Protein AF-A0A3D0HJB9-F1 (afdb_monomer)

Sequence (64 aa):
MPLQKFAEHFQAPWPNGRGTSYEIASQTPGVAGWTWRVAIAPVIEDCDFSHFENIHRQLLIISG

Nearest PDB structures (foldseek):
  1yll-assembly1_C  TM=7.732E-01  e=3.187E-02  Pseudomonas aeruginosa PAO1

Secondary structure (DSSP, 8-state):
-----GGGSEEEE-TTSS-EEEEEEESSTT-S--S-EEEE----S--PPPP-TT----------

Mean predicted aligned error: 3.11 Å

Solvent-accessible surface area (backbone atoms only — not comparable to full-atom values): 4626 Å² total; per-residue (Å²): 132,86,88,83,56,79,92,75,38,52,77,46,70,41,95,85,72,72,42,47,35,34,39,74,48,45,78,45,76,99,49,87,90,55,92,50,75,44,67,50,65,68,78,86,61,96,71,86,77,84,84,60,85,98,56,90,84,86,86,77,89,87,77,133

Foldseek 3Di:
DDDDDQVPFDWAQDPVNQWIKGWPDFPDHPDPDTLDTDIDIDRPDDDDDDDDPPHDDDDDDPDD

Structure (mmCIF, N/CA/C/O backbone):
data_AF-A0A3D0HJB9-F1
#
_entry.id   AF-A0A3D0HJB9-F1
#
loop_
_atom_site.group_PDB
_atom_site.id
_atom_site.type_symbol
_atom_site.label_atom_id
_atom_site.label_alt_id
_atom_site.label_comp_id
_atom_site.label_asym_id
_atom_site.label_entity_id
_atom_site.label_seq_id
_atom_site.pdbx_PDB_ins_code
_atom_site.Cartn_x
_atom_site.Cartn_y
_atom_site.Cartn_z
_atom_site.occupancy
_atom_site.B_iso_or_equiv
_atom_site.auth_seq_id
_atom_site.auth_comp_id
_atom_site.auth_asym_id
_atom_site.auth_atom_id
_atom_site.pdbx_PDB_model_num
ATOM 1 N N . MET A 1 1 ? -24.267 0.831 2.579 1.00 64.69 1 MET A N 1
ATOM 2 C CA . MET A 1 1 ? -22.870 0.695 2.118 1.00 64.69 1 MET A CA 1
ATOM 3 C C . MET A 1 1 ? -22.544 1.940 1.309 1.00 64.69 1 MET A C 1
ATOM 5 O O . MET A 1 1 ? -23.280 2.198 0.363 1.00 64.69 1 MET A O 1
ATOM 9 N N . PRO A 1 2 ? -21.581 2.775 1.729 1.00 83.94 2 PRO A N 1
ATOM 10 C CA . PRO A 1 2 ? -21.256 3.996 1.000 1.00 83.94 2 PRO A CA 1
ATOM 11 C C . PRO A 1 2 ? -20.594 3.652 -0.338 1.00 83.94 2 PRO A C 1
ATOM 13 O O . PRO A 1 2 ? -19.774 2.737 -0.412 1.00 83.94 2 PRO A O 1
ATOM 16 N N . LEU A 1 3 ? -20.955 4.387 -1.388 1.00 90.56 3 LEU A N 1
ATOM 17 C CA . LEU A 1 3 ? -20.191 4.402 -2.630 1.00 90.56 3 LEU A CA 1
ATOM 18 C C . LEU A 1 3 ? -18.910 5.198 -2.378 1.00 90.56 3 LEU A C 1
ATOM 20 O O . LEU A 1 3 ? -18.995 6.338 -1.928 1.00 90.56 3 LEU A O 1
ATOM 24 N N . GLN A 1 4 ? -17.755 4.618 -2.689 1.00 91.88 4 GLN A N 1
ATOM 25 C CA . GLN A 1 4 ? -16.486 5.335 -2.638 1.00 91.88 4 GLN A CA 1
ATOM 26 C C . 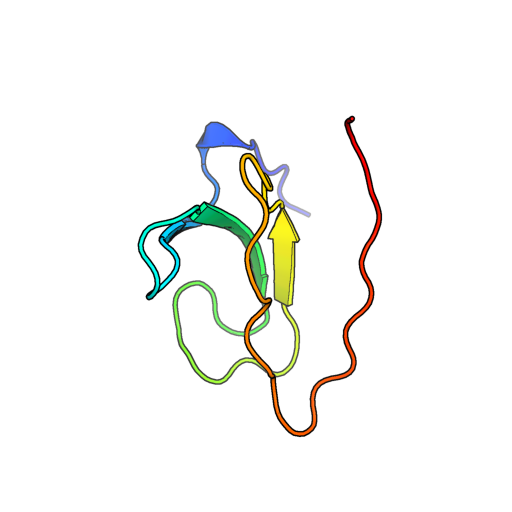GLN A 1 4 ? -16.003 5.691 -4.037 1.00 91.88 4 GLN A C 1
ATOM 28 O O . GLN A 1 4 ? -16.039 4.865 -4.953 1.00 91.88 4 GLN A O 1
ATOM 33 N N . LYS A 1 5 ? -15.550 6.934 -4.196 1.00 94.06 5 LYS A N 1
ATOM 34 C CA . LYS A 1 5 ? -14.913 7.407 -5.421 1.00 94.06 5 LYS A CA 1
ATOM 35 C C . LYS A 1 5 ? -13.410 7.431 -5.219 1.00 94.06 5 LYS A C 1
ATOM 37 O O . LYS A 1 5 ? -12.929 7.924 -4.207 1.00 94.06 5 LYS A O 1
ATOM 42 N N . PHE A 1 6 ? -12.672 7.004 -6.240 1.00 93.94 6 PHE A N 1
ATOM 43 C CA . PHE A 1 6 ? -11.211 6.953 -6.191 1.00 93.94 6 PHE A CA 1
ATOM 44 C C . PHE A 1 6 ? -10.562 8.277 -5.753 1.00 93.94 6 PHE A C 1
ATOM 46 O O . PHE A 1 6 ? -9.646 8.273 -4.939 1.00 93.94 6 PHE A O 1
ATOM 53 N N . ALA A 1 7 ? -11.073 9.410 -6.247 1.00 94.25 7 ALA A N 1
ATOM 54 C CA . ALA A 1 7 ? -10.552 10.740 -5.924 1.00 94.25 7 ALA A CA 1
ATOM 55 C 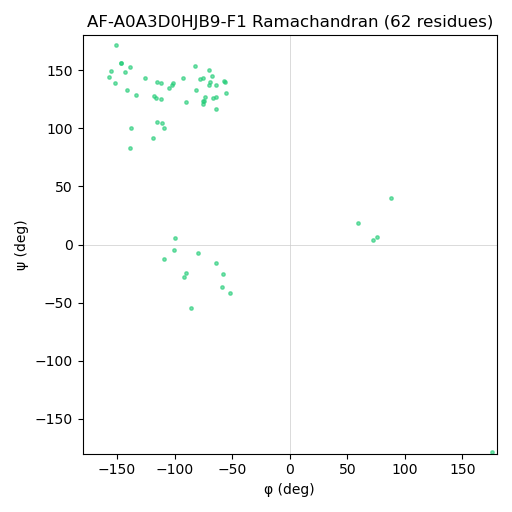C . ALA A 1 7 ? -10.691 11.134 -4.438 1.00 94.25 7 ALA A C 1
ATOM 57 O O . ALA A 1 7 ? -10.045 12.081 -4.001 1.00 94.25 7 ALA A O 1
ATOM 58 N N . GLU A 1 8 ? -11.530 10.430 -3.678 1.00 92.69 8 GLU A N 1
ATOM 59 C CA . GLU A 1 8 ? -11.809 10.694 -2.263 1.00 92.69 8 GLU A CA 1
ATOM 60 C C . GLU A 1 8 ? -11.031 9.743 -1.332 1.00 92.69 8 GLU A C 1
ATOM 62 O O . GLU A 1 8 ? -11.090 9.892 -0.112 1.00 92.69 8 GLU A O 1
ATOM 67 N N . HIS A 1 9 ? -10.295 8.767 -1.880 1.00 93.56 9 HIS A N 1
ATOM 68 C CA . HIS A 1 9 ? -9.505 7.825 -1.089 1.00 93.56 9 HIS A CA 1
ATOM 69 C C . HIS A 1 9 ? -8.326 8.510 -0.390 1.00 93.56 9 HIS A C 1
ATOM 71 O O . HIS A 1 9 ? -7.679 9.409 -0.937 1.00 93.56 9 HIS A O 1
ATOM 77 N N . PHE A 1 10 ? -8.005 8.031 0.814 1.00 91.94 10 PHE A N 1
ATOM 78 C CA . PHE A 1 10 ? -6.869 8.540 1.573 1.00 91.94 10 PHE A CA 1
ATOM 79 C C . PHE A 1 10 ? -5.556 8.188 0.867 1.00 91.94 10 PHE A C 1
ATOM 81 O O . PHE A 1 10 ? -5.288 7.022 0.565 1.00 91.94 10 PHE A O 1
ATOM 88 N N . GLN A 1 11 ? -4.734 9.205 0.613 1.00 94.88 11 GLN A N 1
ATOM 89 C CA . GLN A 1 11 ? -3.441 9.054 -0.045 1.00 94.88 11 GLN A CA 1
ATOM 90 C C . GLN A 1 11 ? -2.354 8.813 1.000 1.00 94.88 11 GLN A C 1
ATOM 92 O O . GLN A 1 11 ? -2.132 9.639 1.882 1.00 94.88 11 GLN A O 1
ATOM 97 N N . ALA A 1 12 ? -1.650 7.695 0.866 1.00 93.12 12 ALA A N 1
ATOM 98 C CA . ALA A 1 12 ? -0.545 7.294 1.722 1.00 93.12 12 ALA A CA 1
ATOM 99 C C . ALA A 1 12 ? 0.738 7.165 0.881 1.00 93.12 12 ALA A C 1
ATOM 101 O O . ALA A 1 12 ? 0.989 6.093 0.312 1.00 93.12 12 ALA A O 1
ATOM 102 N N . PRO A 1 13 ? 1.541 8.241 0.768 1.00 95.12 13 PRO A N 1
ATOM 103 C CA . PRO A 1 13 ? 2.847 8.190 0.120 1.00 95.12 13 PRO A CA 1
ATOM 104 C C . PRO A 1 13 ? 3.746 7.139 0.772 1.00 95.12 13 PRO A C 1
ATOM 106 O O . PRO A 1 13 ? 3.748 6.978 1.996 1.00 95.12 13 PRO A O 1
ATOM 109 N N . TRP A 1 14 ? 4.508 6.406 -0.034 1.00 95.06 14 TRP A N 1
ATOM 110 C CA . TRP A 1 14 ? 5.407 5.382 0.484 1.00 95.06 14 TRP A CA 1
ATOM 111 C C . TRP A 1 14 ? 6.645 6.018 1.126 1.00 95.06 14 TRP A C 1
ATOM 113 O O . TRP A 1 14 ? 7.177 6.988 0.584 1.00 95.06 14 TRP A O 1
ATOM 123 N N . PRO A 1 15 ? 7.180 5.452 2.225 1.00 93.94 15 PRO A N 1
ATOM 124 C CA . PRO A 1 15 ? 8.380 5.983 2.877 1.00 9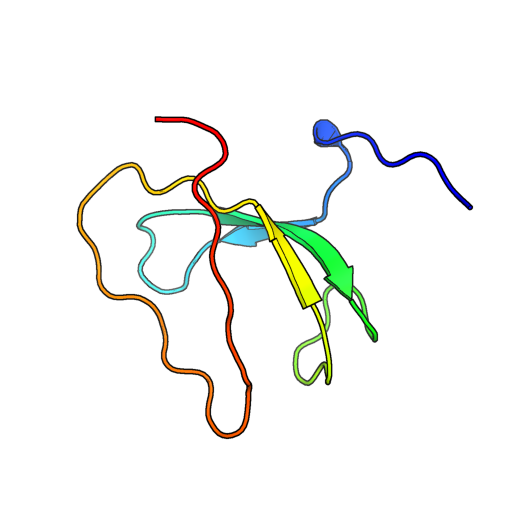3.94 15 PRO A CA 1
ATOM 125 C C . PRO A 1 15 ? 9.620 6.066 1.976 1.00 93.94 15 PRO A C 1
ATOM 127 O O . PRO A 1 15 ? 10.499 6.881 2.226 1.00 93.94 15 PRO A O 1
ATOM 130 N N . ASN A 1 16 ? 9.702 5.234 0.932 1.00 94.88 16 ASN A N 1
ATOM 131 C CA . ASN A 1 16 ? 10.802 5.264 -0.035 1.00 94.88 16 ASN A CA 1
ATOM 132 C C . ASN A 1 16 ? 10.658 6.376 -1.097 1.00 94.88 16 ASN A C 1
ATOM 134 O O . ASN A 1 16 ? 11.583 6.572 -1.876 1.00 94.88 16 ASN A O 1
ATOM 138 N N . GLY A 1 17 ? 9.524 7.086 -1.142 1.00 96.06 17 GLY A N 1
ATOM 139 C CA . GLY A 1 17 ? 9.251 8.164 -2.098 1.00 96.06 17 GLY A CA 1
ATOM 140 C C . GLY A 1 17 ? 8.912 7.710 -3.523 1.00 96.06 17 GLY A C 1
ATOM 141 O O . GLY A 1 17 ? 8.771 8.556 -4.399 1.00 96.06 17 GLY A O 1
ATOM 142 N N . ARG A 1 18 ? 8.767 6.402 -3.765 1.00 96.62 18 ARG A N 1
ATOM 143 C CA . ARG A 1 18 ? 8.662 5.805 -5.114 1.00 96.62 18 ARG A CA 1
ATOM 144 C C . ARG A 1 18 ? 7.231 5.489 -5.554 1.00 96.62 18 ARG A C 1
ATOM 146 O O . ARG A 1 18 ? 7.007 4.883 -6.597 1.00 96.62 18 ARG A O 1
ATOM 153 N N . GLY A 1 19 ? 6.245 5.878 -4.751 1.00 96.50 19 GLY A N 1
ATOM 154 C CA . GLY A 1 19 ? 4.840 5.651 -5.057 1.00 96.50 19 GLY A CA 1
ATOM 155 C C . GLY A 1 19 ? 3.903 6.087 -3.941 1.00 96.50 19 GLY A C 1
ATOM 156 O O . GLY A 1 19 ? 4.321 6.609 -2.905 1.00 96.50 19 GLY A O 1
ATOM 157 N N . THR A 1 20 ? 2.615 5.855 -4.177 1.00 96.75 20 THR A N 1
ATOM 158 C CA . THR A 1 20 ? 1.523 6.226 -3.275 1.00 96.75 20 THR A CA 1
ATOM 159 C C . THR A 1 20 ? 0.480 5.122 -3.276 1.00 96.75 20 THR A C 1
ATOM 161 O O . THR A 1 20 ? 0.054 4.659 -4.331 1.00 96.75 20 THR A O 1
ATOM 164 N N . SER A 1 21 ? 0.034 4.720 -2.089 1.00 95.81 21 SER A N 1
ATOM 165 C CA . SER A 1 21 ? -1.149 3.875 -1.939 1.00 95.81 21 SER A CA 1
ATOM 166 C C . SER A 1 21 ? -2.389 4.737 -1.727 1.00 95.81 21 SER A C 1
ATOM 168 O O . SER A 1 21 ? -2.339 5.739 -1.020 1.00 95.81 21 SER A O 1
ATOM 170 N N . TYR A 1 22 ? -3.514 4.313 -2.288 1.00 96.31 22 TYR A N 1
ATOM 171 C CA . TYR A 1 22 ? -4.830 4.919 -2.116 1.00 96.31 22 TYR A CA 1
ATOM 172 C C . TYR A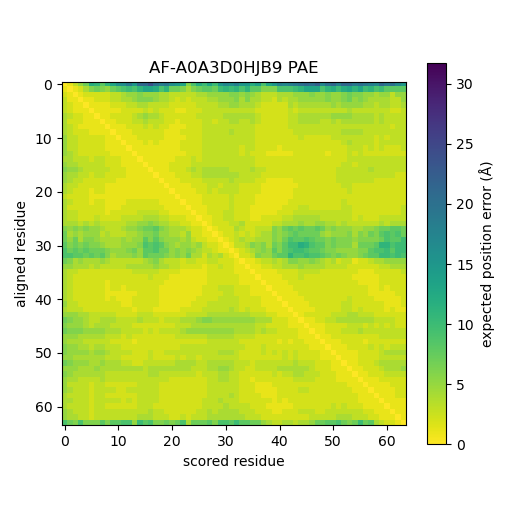 1 22 ? -5.687 3.958 -1.298 1.00 96.31 22 TYR A C 1
ATOM 174 O O . TYR A 1 22 ? -6.098 2.905 -1.792 1.00 96.31 22 TYR A O 1
ATOM 182 N N . GLU A 1 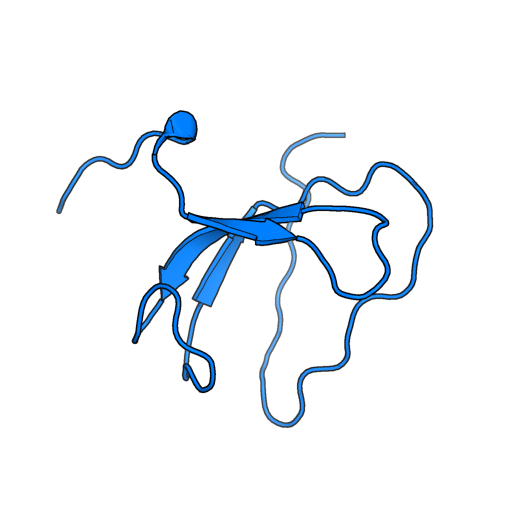23 ? -5.895 4.274 -0.024 1.00 94.81 23 GLU A N 1
ATOM 183 C CA . GLU A 1 23 ? -6.666 3.433 0.887 1.00 94.81 23 GLU A CA 1
ATOM 184 C C . GLU A 1 23 ? -8.165 3.549 0.594 1.00 94.81 23 GLU A C 1
ATOM 186 O O . GLU A 1 23 ? -8.730 4.641 0.631 1.00 94.81 23 GLU A O 1
ATOM 191 N N . ILE A 1 24 ? -8.794 2.403 0.323 1.00 93.56 24 ILE A N 1
ATOM 192 C CA . ILE A 1 24 ? -10.238 2.283 0.098 1.00 93.56 24 ILE A CA 1
ATOM 193 C C . ILE A 1 24 ? -10.928 2.127 1.458 1.00 93.56 24 ILE A C 1
ATOM 195 O O . ILE A 1 24 ? -11.826 2.873 1.838 1.00 93.56 24 ILE A O 1
ATOM 199 N N . ALA A 1 25 ? -10.495 1.141 2.241 1.00 92.44 25 ALA A N 1
ATOM 200 C CA . ALA A 1 25 ? -11.075 0.878 3.548 1.00 92.44 25 ALA A CA 1
ATOM 201 C C . ALA A 1 25 ? -10.076 0.173 4.462 1.00 92.44 25 ALA A C 1
ATOM 203 O O . 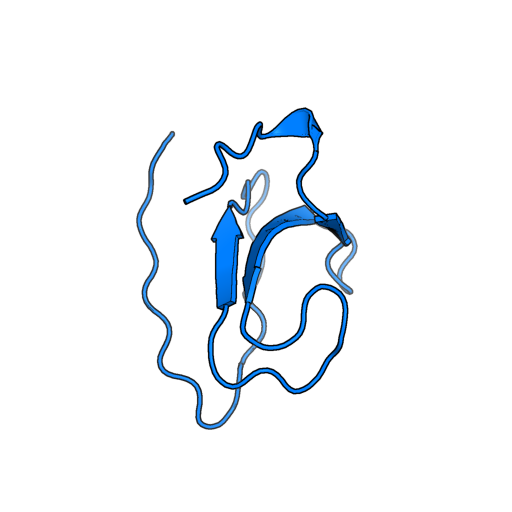ALA A 1 25 ? -9.260 -0.633 4.011 1.00 92.44 25 ALA A O 1
ATOM 204 N N . SER A 1 26 ? -10.192 0.425 5.758 1.00 93.31 26 SER A N 1
ATOM 205 C CA . SER A 1 26 ? -9.486 -0.301 6.809 1.00 93.31 26 SER A CA 1
ATOM 206 C C . SER A 1 26 ? -10.315 -0.297 8.090 1.00 93.31 26 SER A C 1
ATOM 208 O O . SER A 1 26 ? -11.330 0.399 8.190 1.00 93.31 26 SER A O 1
ATOM 210 N N . GLN A 1 27 ? -9.878 -1.066 9.088 1.00 93.81 27 GLN A N 1
ATOM 211 C CA . GLN A 1 27 ? -10.483 -1.032 10.421 1.00 93.81 27 GLN A CA 1
ATOM 212 C C . GLN A 1 27 ? -10.412 0.369 11.058 1.00 93.81 27 GLN A C 1
ATOM 214 O O . GLN A 1 27 ? -11.332 0.770 11.768 1.00 93.81 27 GLN A O 1
ATOM 219 N N . THR A 1 28 ? -9.315 1.090 10.817 1.00 89.00 28 THR A N 1
ATOM 220 C CA . THR A 1 28 ? -9.004 2.401 11.404 1.00 89.00 28 THR A CA 1
ATOM 221 C C . THR A 1 28 ? -8.407 3.313 10.324 1.00 89.00 28 THR A C 1
ATOM 223 O O . THR A 1 28 ? -7.179 3.406 10.219 1.00 89.00 28 THR A O 1
ATOM 226 N N . PRO A 1 29 ? -9.252 3.965 9.502 1.00 86.12 29 PRO A N 1
ATOM 227 C CA . PRO A 1 29 ? -8.798 4.747 8.354 1.00 86.12 29 PRO A CA 1
ATOM 228 C C . PRO A 1 29 ? -7.778 5.826 8.714 1.00 86.12 29 PRO A C 1
ATOM 230 O O . PRO A 1 29 ? -7.995 6.608 9.638 1.00 86.12 29 PRO A O 1
ATOM 233 N N . GLY A 1 30 ? -6.664 5.869 7.978 1.00 81.75 30 GLY A N 1
ATOM 234 C CA . GLY A 1 30 ? -5.592 6.856 8.172 1.00 81.75 30 GLY A CA 1
ATOM 235 C C . GLY A 1 30 ? -4.735 6.656 9.430 1.00 81.75 30 GLY A C 1
ATOM 236 O O . GLY A 1 30 ? -3.852 7.470 9.696 1.00 81.75 30 GLY A O 1
ATOM 237 N N . VAL A 1 31 ? -4.957 5.584 10.198 1.00 85.69 31 VAL A N 1
ATOM 238 C CA . VAL A 1 31 ? -4.212 5.280 11.427 1.00 85.69 31 VAL A CA 1
ATOM 239 C C . VAL A 1 31 ? -3.349 4.035 11.219 1.00 85.69 31 VAL A C 1
ATOM 241 O O . VAL A 1 31 ? -3.770 3.047 10.615 1.00 85.69 31 VAL A O 1
ATOM 244 N N . ALA A 1 32 ? -2.118 4.068 11.732 1.00 78.81 32 ALA A N 1
ATOM 245 C CA . ALA A 1 32 ? -1.260 2.887 11.786 1.00 78.81 32 ALA A CA 1
ATOM 246 C C . ALA A 1 32 ? -1.793 1.862 12.809 1.00 78.81 32 ALA A C 1
ATOM 248 O O . ALA A 1 32 ? -2.385 2.237 13.814 1.00 78.81 32 ALA A O 1
ATOM 249 N N . GLY A 1 33 ? -1.547 0.567 12.588 1.00 83.25 33 GLY A N 1
ATOM 250 C CA . GLY A 1 33 ? -2.003 -0.487 13.510 1.00 83.25 33 GLY A CA 1
ATOM 251 C C . GLY A 1 33 ? -3.420 -1.007 13.234 1.00 83.25 33 GLY A C 1
ATOM 252 O O . GLY A 1 33 ? -4.183 -1.261 14.160 1.00 83.25 33 GLY A O 1
ATOM 253 N N . TRP A 1 34 ? -3.771 -1.175 11.960 1.00 90.44 34 TRP A N 1
ATOM 254 C CA . TRP A 1 34 ? -4.992 -1.849 11.508 1.00 90.44 34 TRP A CA 1
ATOM 255 C C . TRP A 1 34 ? -4.823 -3.381 11.493 1.00 90.44 34 TRP A C 1
ATOM 257 O O . TRP A 1 34 ? -3.717 -3.879 11.290 1.00 90.44 34 TRP A O 1
ATOM 267 N N . THR A 1 35 ? -5.918 -4.143 11.636 1.00 93.19 35 THR A N 1
ATOM 268 C CA . THR A 1 35 ? -5.902 -5.611 11.411 1.00 93.19 35 THR A CA 1
ATOM 269 C C . THR A 1 35 ? -6.227 -6.003 9.969 1.00 93.19 35 THR A C 1
ATOM 271 O O . THR A 1 35 ? -5.793 -7.051 9.499 1.00 93.19 35 THR A O 1
ATOM 274 N N . TRP A 1 36 ? -6.943 -5.143 9.236 1.00 95.00 36 TRP A N 1
ATOM 275 C CA . TRP A 1 36 ? -7.202 -5.297 7.806 1.00 95.00 36 TRP A CA 1
ATOM 276 C C . TRP A 1 36 ? -7.201 -3.943 7.087 1.00 95.00 36 TRP A C 1
ATOM 278 O O . TRP A 1 36 ? -7.596 -2.920 7.654 1.00 95.00 36 TRP A O 1
ATOM 288 N N . ARG A 1 37 ? -6.771 -3.955 5.820 1.00 95.19 37 ARG A N 1
ATOM 289 C CA . ARG A 1 37 ? -6.758 -2.800 4.917 1.00 95.19 37 ARG A CA 1
ATOM 290 C C . ARG A 1 37 ? -6.891 -3.257 3.467 1.00 95.19 37 ARG A C 1
ATOM 292 O O . ARG A 1 37 ? -6.232 -4.209 3.057 1.00 95.19 37 ARG A O 1
ATOM 299 N N . VAL A 1 38 ? -7.676 -2.522 2.687 1.00 95.50 38 VAL A N 1
ATOM 300 C CA . VA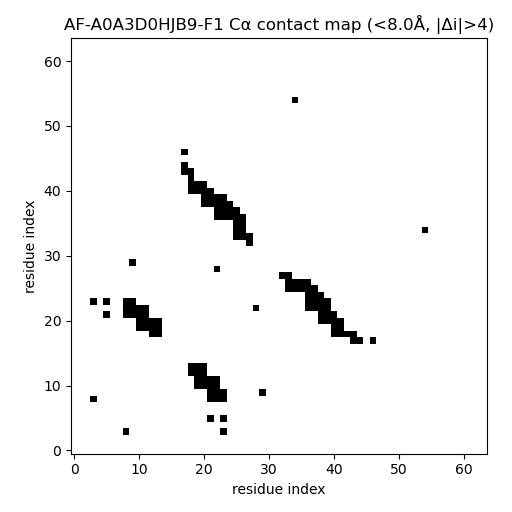L A 1 38 ? -7.793 -2.644 1.231 1.00 95.50 38 VAL A CA 1
ATOM 301 C C . VAL A 1 38 ? -7.334 -1.333 0.599 1.00 95.50 38 VAL A C 1
ATOM 303 O O . VAL A 1 38 ? -7.800 -0.257 0.977 1.00 95.50 38 VAL A O 1
ATOM 306 N N . ALA A 1 39 ? -6.406 -1.413 -0.352 1.00 95.81 39 ALA A N 1
ATOM 307 C CA . ALA A 1 39 ? -5.834 -0.249 -1.018 1.00 95.81 39 ALA A CA 1
ATOM 308 C C . ALA A 1 39 ? -5.484 -0.557 -2.478 1.00 95.81 39 ALA A C 1
ATOM 310 O O . ALA A 1 39 ? -5.229 -1.707 -2.832 1.00 95.81 39 ALA A O 1
ATOM 311 N N . ILE A 1 40 ? -5.431 0.492 -3.298 1.00 97.31 40 ILE A N 1
ATOM 312 C CA . ILE A 1 40 ? -4.874 0.465 -4.655 1.00 97.31 40 ILE A CA 1
ATOM 313 C C . ILE A 1 40 ? -3.483 1.089 -4.608 1.00 97.31 40 ILE A C 1
ATOM 315 O O . ILE A 1 40 ? -3.284 2.110 -3.958 1.00 97.31 40 ILE A O 1
ATOM 319 N N . ALA A 1 41 ? -2.523 0.489 -5.302 1.00 97.25 41 ALA A N 1
ATOM 320 C CA . ALA A 1 41 ? -1.136 0.931 -5.307 1.00 97.25 41 ALA A CA 1
ATOM 321 C C . ALA A 1 41 ? -0.585 0.870 -6.740 1.00 97.25 41 ALA A C 1
ATOM 323 O O . ALA A 1 41 ? -0.250 -0.221 -7.204 1.00 97.25 41 ALA A O 1
ATOM 324 N N . PRO A 1 42 ? -0.516 2.001 -7.466 1.00 96.62 42 PRO A N 1
ATOM 325 C CA . PRO A 1 42 ? 0.210 2.065 -8.727 1.00 96.62 42 PRO A CA 1
ATOM 326 C C . PRO A 1 42 ? 1.702 1.822 -8.477 1.00 96.62 42 PRO A C 1
ATOM 328 O O . PRO A 1 42 ? 2.308 2.499 -7.648 1.00 96.62 42 PRO A O 1
ATOM 331 N N . VAL A 1 43 ? 2.289 0.869 -9.198 1.00 96.12 43 VAL A N 1
ATOM 332 C CA . VAL A 1 43 ? 3.728 0.576 -9.163 1.00 96.12 43 VAL A CA 1
ATOM 333 C C . VAL A 1 43 ? 4.310 1.033 -10.498 1.00 96.12 43 VAL A C 1
ATOM 335 O O . VAL A 1 43 ? 4.099 0.378 -11.513 1.00 96.12 43 VAL A O 1
ATOM 338 N N . ILE A 1 44 ? 4.946 2.208 -10.510 1.00 95.62 44 ILE A N 1
ATOM 339 C CA . ILE A 1 44 ? 5.437 2.866 -11.740 1.00 95.62 44 ILE A CA 1
ATOM 340 C C . ILE A 1 44 ? 6.887 2.482 -12.057 1.00 95.62 44 ILE A C 1
ATOM 342 O O . ILE A 1 44 ? 7.296 2.479 -13.214 1.00 95.62 44 ILE A O 1
ATOM 346 N N . GLU A 1 45 ? 7.660 2.150 -11.029 1.00 94.94 45 GLU A N 1
ATOM 347 C CA . GLU A 1 45 ? 9.057 1.749 -11.137 1.00 94.94 45 GLU A CA 1
ATOM 348 C C . GLU A 1 45 ? 9.359 0.580 -10.195 1.00 94.94 45 GLU A C 1
ATOM 350 O O . GLU A 1 45 ? 8.719 0.428 -9.152 1.00 94.94 45 GLU A O 1
ATOM 355 N N . ASP A 1 46 ? 10.352 -0.235 -10.557 1.00 96.12 46 ASP A N 1
ATOM 356 C CA . ASP A 1 46 ? 10.735 -1.421 -9.791 1.00 96.12 46 ASP A CA 1
ATOM 357 C C . ASP A 1 46 ? 11.256 -1.039 -8.404 1.00 96.12 46 ASP A C 1
ATOM 359 O O . ASP A 1 46 ? 12.301 -0.394 -8.273 1.00 96.12 46 ASP A O 1
ATOM 363 N N . CYS A 1 47 ? 10.555 -1.459 -7.352 1.00 94.94 47 CYS A N 1
ATOM 364 C CA . CYS A 1 47 ? 10.951 -1.234 -5.966 1.00 94.94 47 CYS A CA 1
ATOM 365 C C . CYS A 1 47 ? 10.529 -2.386 -5.053 1.00 94.94 47 CYS A C 1
ATOM 367 O O . CYS A 1 47 ? 9.537 -3.069 -5.313 1.00 94.94 47 CYS A O 1
ATOM 369 N N . ASP A 1 48 ? 11.233 -2.539 -3.935 1.00 95.56 48 ASP A N 1
ATOM 370 C CA . ASP A 1 48 ? 10.849 -3.505 -2.913 1.00 95.56 48 ASP A CA 1
ATOM 371 C C . ASP A 1 48 ? 9.564 -3.082 -2.193 1.00 95.56 48 ASP A C 1
ATOM 373 O O . ASP A 1 48 ? 9.391 -1.927 -1.788 1.00 95.56 48 ASP A O 1
ATOM 377 N N . PHE A 1 49 ? 8.675 -4.048 -1.959 1.00 95.38 49 PHE A N 1
ATOM 378 C CA . PHE A 1 49 ? 7.525 -3.845 -1.085 1.00 95.38 49 PHE A CA 1
ATOM 379 C C . PHE A 1 49 ? 7.929 -3.914 0.386 1.00 95.38 49 PHE A C 1
ATOM 381 O O . PHE A 1 49 ? 8.683 -4.794 0.799 1.00 95.38 49 PHE A O 1
ATOM 388 N N . SER A 1 50 ? 7.320 -3.061 1.215 1.00 92.94 50 SER A N 1
ATOM 389 C CA . SER A 1 50 ? 7.461 -3.157 2.670 1.00 92.94 50 SER A CA 1
ATOM 390 C C . SER A 1 50 ? 7.019 -4.531 3.182 1.00 92.94 50 SER A C 1
ATOM 392 O O . SER A 1 50 ? 6.009 -5.081 2.730 1.00 92.94 50 SER A O 1
ATOM 394 N N . HIS A 1 51 ? 7.745 -5.073 4.157 1.00 92.88 51 HIS A N 1
ATOM 395 C CA . HIS A 1 51 ? 7.328 -6.256 4.902 1.00 92.88 51 HIS A CA 1
ATOM 396 C C . HIS A 1 51 ? 6.336 -5.855 6.002 1.00 92.88 51 HIS A C 1
ATOM 398 O O . HIS A 1 51 ? 6.583 -4.903 6.739 1.00 92.88 51 HIS A O 1
ATOM 404 N N . PHE A 1 52 ? 5.223 -6.580 6.116 1.00 91.00 52 PHE A N 1
ATOM 405 C CA . PHE A 1 52 ? 4.255 -6.411 7.200 1.00 91.00 52 PHE A CA 1
ATOM 406 C C . PHE A 1 52 ? 4.251 -7.688 8.032 1.00 91.00 52 PHE A C 1
ATOM 408 O O . PHE A 1 52 ? 3.748 -8.720 7.589 1.00 91.00 52 PHE A O 1
ATOM 415 N N . GLU A 1 53 ? 4.849 -7.625 9.217 1.00 93.19 53 GLU A N 1
ATOM 416 C CA . GLU A 1 53 ? 4.928 -8.779 10.106 1.00 93.19 53 GLU A CA 1
ATOM 417 C C . GLU A 1 53 ? 3.529 -9.202 10.568 1.00 93.19 53 GLU A C 1
ATOM 419 O O . GLU A 1 53 ? 2.699 -8.357 10.897 1.00 93.19 53 GLU A O 1
ATOM 424 N N . ASN A 1 54 ? 3.270 -10.511 10.590 1.00 93.00 54 ASN A N 1
ATOM 425 C CA . ASN A 1 54 ? 1.998 -11.096 11.028 1.00 93.00 54 ASN A CA 1
ATOM 426 C C . ASN A 1 54 ? 0.760 -10.641 10.227 1.00 93.00 54 ASN A C 1
ATOM 428 O O . ASN A 1 54 ? -0.368 -10.827 10.678 1.00 93.00 54 ASN A O 1
ATOM 432 N N . ILE A 1 55 ? 0.952 -10.092 9.023 1.00 94.06 55 ILE A N 1
ATOM 433 C CA . ILE A 1 55 ? -0.132 -9.727 8.109 1.00 94.06 55 ILE A CA 1
ATOM 434 C C . ILE A 1 55 ? -0.103 -10.640 6.886 1.00 94.06 55 ILE A C 1
ATOM 436 O O . ILE A 1 55 ? 0.890 -10.719 6.162 1.00 94.06 55 ILE A O 1
ATOM 440 N N . HIS A 1 56 ? -1.230 -11.292 6.607 1.00 96.06 56 HIS A N 1
ATOM 441 C CA . HIS A 1 56 ? -1.425 -11.978 5.336 1.00 96.06 56 HIS A CA 1
ATOM 442 C C . HIS A 1 56 ? -1.696 -10.950 4.232 1.00 96.06 56 HIS A C 1
ATOM 444 O O . HIS A 1 56 ? -2.629 -10.153 4.336 1.00 96.06 56 HIS A O 1
ATOM 450 N N . ARG A 1 57 ? -0.890 -10.965 3.166 1.00 96.38 57 ARG A N 1
A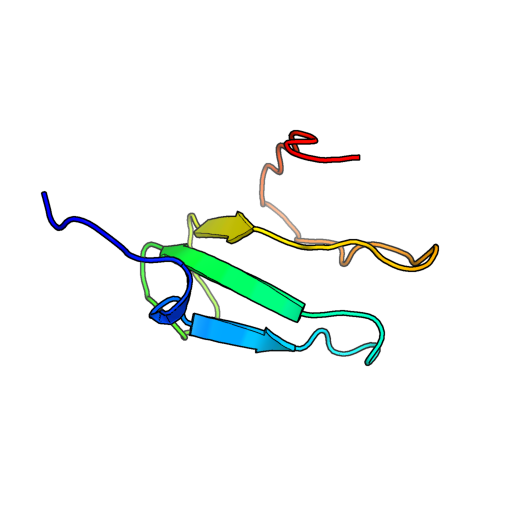TOM 451 C CA . ARG A 1 57 ? -1.026 -10.036 2.039 1.00 96.38 57 ARG A CA 1
ATOM 452 C C . ARG A 1 57 ? -1.370 -10.782 0.759 1.00 96.38 57 ARG A C 1
ATOM 454 O O . ARG A 1 57 ? -0.626 -11.659 0.332 1.00 96.38 57 ARG A O 1
ATOM 461 N N . GLN A 1 58 ? -2.448 -10.349 0.114 1.00 97.38 58 GLN A N 1
ATOM 462 C CA . GLN A 1 58 ? -2.818 -10.748 -1.240 1.00 97.38 58 GLN A CA 1
ATOM 463 C C . GLN A 1 58 ? -2.752 -9.524 -2.150 1.00 97.38 58 GLN A C 1
ATOM 465 O O . GLN A 1 58 ? -3.138 -8.426 -1.749 1.00 97.38 58 GLN A O 1
ATOM 470 N N . LEU A 1 59 ? -2.242 -9.715 -3.363 1.00 96.62 59 LEU A N 1
ATOM 471 C CA . LEU A 1 59 ? -2.132 -8.676 -4.379 1.00 96.62 59 LEU A CA 1
ATOM 472 C C . LEU A 1 59 ? -2.805 -9.168 -5.655 1.00 96.62 59 LEU A C 1
ATOM 474 O O . LEU A 1 59 ? -2.715 -10.347 -5.997 1.00 96.62 59 LEU A O 1
ATOM 478 N N . LEU A 1 60 ? -3.461 -8.251 -6.354 1.00 97.50 60 LEU A N 1
ATOM 479 C CA . LEU A 1 60 ? -4.071 -8.489 -7.652 1.00 97.50 60 LEU A CA 1
ATOM 480 C C . LEU A 1 60 ? -3.692 -7.332 -8.570 1.00 97.50 60 LEU A C 1
ATOM 482 O O . LEU A 1 60 ? -3.888 -6.170 -8.216 1.00 97.50 60 LEU A O 1
ATOM 486 N N . ILE A 1 61 ? -3.171 -7.657 -9.749 1.00 97.12 61 ILE A N 1
ATOM 487 C CA . ILE A 1 61 ? -2.961 -6.669 -10.804 1.00 97.12 61 ILE A CA 1
ATOM 488 C C . ILE A 1 61 ? -4.329 -6.352 -11.406 1.00 97.12 61 ILE A C 1
ATOM 490 O O . ILE A 1 61 ? -5.020 -7.245 -11.892 1.00 97.12 61 ILE A O 1
ATOM 494 N N . ILE A 1 62 ? -4.724 -5.083 -11.342 1.00 96.44 62 ILE A N 1
ATOM 495 C CA . ILE A 1 62 ? -6.011 -4.592 -11.866 1.00 96.44 62 ILE A CA 1
ATOM 496 C C . ILE A 1 62 ? -5.852 -3.726 -13.121 1.00 96.44 62 ILE A C 1
ATOM 498 O O . ILE A 1 62 ? -6.834 -3.418 -13.787 1.00 96.44 62 ILE A O 1
ATOM 502 N N . SER A 1 63 ? -4.622 -3.313 -13.419 1.00 95.75 63 SER A N 1
ATOM 503 C CA . SER A 1 63 ? -4.231 -2.531 -14.588 1.00 95.75 63 SER A CA 1
ATOM 504 C C . SER A 1 63 ? -2.745 -2.768 -14.834 1.00 95.75 63 SER A C 1
ATOM 506 O O . SER A 1 63 ? -1.985 -2.883 -13.871 1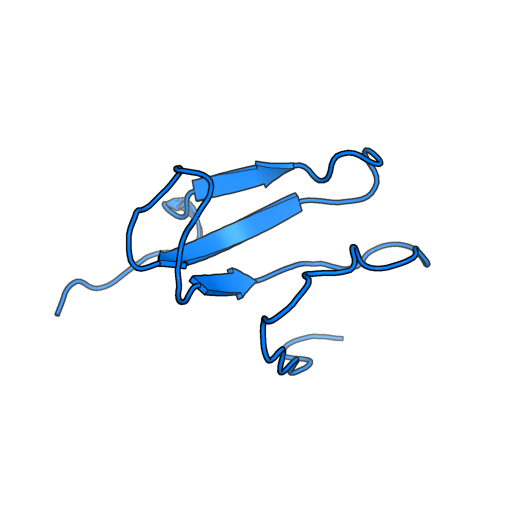.00 95.75 63 SER A O 1
ATOM 508 N N . GLY A 1 64 ? -2.345 -2.818 -16.100 1.00 83.25 64 GLY A N 1
ATOM 509 C CA . GLY A 1 64 ? -0.973 -3.058 -16.540 1.00 83.25 64 GLY A CA 1
ATOM 510 C C . GLY A 1 64 ? -0.913 -3.098 -18.052 1.00 83.25 64 GLY A C 1
ATOM 511 O O . GLY A 1 64 ? -1.834 -3.714 -18.634 1.00 83.25 64 GLY A O 1
#

pLDDT: mean 92.93, std 5.39, range [64.69, 97.5]

Radius of gyration: 12.3 Å; Cα contacts (8 Å, |Δi|>4): 65; chains: 1; bounding box: 34×23×30 Å